Protein AF-A0A2Z4YTZ6-F1 (afdb_monomer_lite)

pLDDT: mean 88.12, std 10.81, range [37.75, 96.81]

Foldseek 3Di:
DQQWDLPAWDDKDKPDWDWDDDPQKIKIKTKMKTKTWGDPPGPDTKIKIWIKIKIWMARNVVLDTPDIDIFGPDMDMPCRVVVVVCGVVVSVVVVVVCSVVSVVVNDD

Radius of gyration: 16.6 Å; chains: 1; bounding box: 52×25×37 Å

InterPro domains:
  IPR060315 Y4fE [PF27501] (5-106)

Organism: Rhizobium leguminosarum (NCBI:txid384)

Sequence (108 aa):
MWRSAIDKLDAVKIENLELSVNGDTAEASARGTLACKTSAEALVEGGFSATAAVRLKVDLATCKMTDTSIEIVKTGGRFGDIVKGLETEISGALRRSLEKNLAKLCEK

Structure (mmCIF, N/CA/C/O backbone):
data_AF-A0A2Z4YTZ6-F1
#
_entry.id   AF-A0A2Z4YTZ6-F1
#
loop_
_atom_site.group_PDB
_atom_site.id
_atom_site.type_symbol
_atom_site.label_atom_id
_atom_site.label_alt_id
_atom_site.label_comp_id
_atom_site.label_asym_id
_atom_site.label_entity_id
_atom_site.label_seq_id
_atom_site.pdbx_PDB_ins_code
_atom_site.Cartn_x
_atom_site.Cartn_y
_atom_site.Cartn_z
_atom_site.occupancy
_atom_site.B_iso_or_equiv
_atom_site.auth_seq_id
_atom_site.auth_comp_id
_atom_site.auth_asym_id
_atom_site.auth_atom_id
_atom_site.pdbx_PDB_model_num
ATOM 1 N N . MET A 1 1 ? 33.306 -0.252 -6.802 1.00 37.75 1 MET A N 1
ATOM 2 C CA . MET A 1 1 ? 32.352 0.811 -6.412 1.00 37.75 1 MET A CA 1
ATOM 3 C C . MET A 1 1 ? 31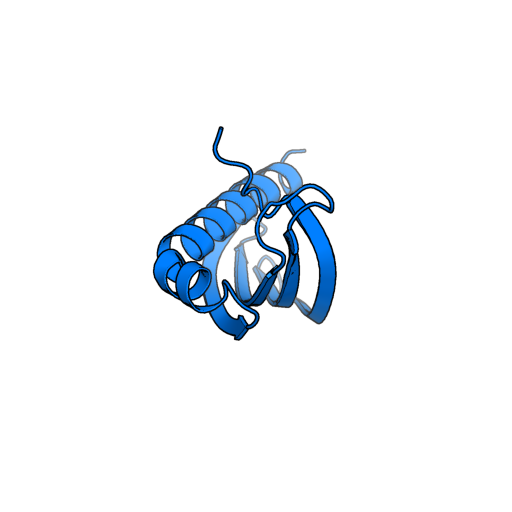.031 0.516 -7.111 1.00 37.75 1 MET A C 1
ATOM 5 O O . MET A 1 1 ? 30.934 0.736 -8.310 1.00 37.75 1 MET A O 1
ATOM 9 N N . TRP A 1 2 ? 30.064 -0.084 -6.415 1.00 39.81 2 TRP A N 1
ATOM 10 C CA . TRP A 1 2 ? 28.782 -0.479 -7.010 1.00 39.81 2 TRP A CA 1
ATOM 11 C C . TRP A 1 2 ? 27.876 0.759 -7.132 1.00 39.81 2 TRP A C 1
ATOM 13 O O . TRP A 1 2 ? 27.360 1.249 -6.134 1.00 39.81 2 TRP A O 1
ATOM 23 N N . ARG A 1 3 ? 27.749 1.318 -8.345 1.00 46.72 3 ARG A N 1
ATOM 24 C CA . ARG A 1 3 ? 26.901 2.485 -8.668 1.00 46.72 3 ARG A CA 1
ATOM 25 C C . ARG A 1 3 ? 25.530 2.032 -9.169 1.00 46.72 3 ARG A C 1
ATOM 27 O O . ARG A 1 3 ? 25.223 2.139 -10.357 1.00 46.72 3 ARG A O 1
ATOM 34 N N . SER A 1 4 ? 24.724 1.472 -8.278 1.00 53.97 4 SER A N 1
ATOM 35 C CA . SER A 1 4 ? 23.357 1.065 -8.606 1.00 53.97 4 SER A CA 1
ATOM 36 C C . SER A 1 4 ? 22.458 1.356 -7.418 1.00 53.97 4 SER A C 1
ATOM 38 O O . SER A 1 4 ? 22.235 0.502 -6.569 1.00 53.97 4 SER A O 1
ATOM 40 N N . ALA A 1 5 ? 21.975 2.591 -7.353 1.00 64.38 5 ALA A N 1
ATOM 41 C CA . ALA A 1 5 ? 20.891 2.963 -6.467 1.00 64.38 5 ALA A CA 1
ATOM 42 C C . ALA A 1 5 ? 19.773 3.490 -7.364 1.00 64.38 5 ALA A C 1
ATOM 44 O O . ALA A 1 5 ? 19.930 4.495 -8.053 1.00 64.38 5 ALA A O 1
ATOM 45 N N . ILE A 1 6 ? 18.674 2.748 -7.442 1.00 67.25 6 ILE A N 1
ATOM 46 C CA . ILE A 1 6 ? 17.419 3.292 -7.951 1.00 67.25 6 ILE A CA 1
ATOM 47 C C . ILE A 1 6 ? 16.981 4.315 -6.901 1.00 67.25 6 ILE A C 1
ATOM 49 O O . ILE A 1 6 ? 16.431 3.935 -5.872 1.00 67.25 6 ILE A O 1
ATOM 53 N N . ASP A 1 7 ? 17.331 5.581 -7.105 1.00 77.75 7 ASP A N 1
ATOM 54 C CA . ASP A 1 7 ? 17.200 6.642 -6.100 1.00 77.75 7 ASP A CA 1
ATOM 55 C C . ASP A 1 7 ? 16.381 7.842 -6.590 1.00 77.75 7 ASP A C 1
ATOM 57 O O . ASP A 1 7 ? 15.988 8.691 -5.789 1.00 77.75 7 ASP A O 1
ATOM 61 N N . LYS A 1 8 ? 16.067 7.905 -7.889 1.00 85.88 8 LYS A N 1
ATOM 62 C CA . LYS A 1 8 ? 15.246 8.967 -8.460 1.00 85.88 8 LYS A CA 1
ATOM 63 C C . LYS A 1 8 ? 13.801 8.516 -8.532 1.00 85.88 8 LYS A C 1
ATOM 65 O O . LYS A 1 8 ? 13.452 7.607 -9.285 1.00 85.88 8 LYS A O 1
ATOM 70 N N . LEU A 1 9 ? 12.948 9.208 -7.788 1.00 88.25 9 LEU A N 1
ATOM 71 C CA . LEU A 1 9 ? 11.511 9.139 -7.998 1.00 88.25 9 LEU A CA 1
ATOM 72 C C . LEU A 1 9 ? 11.194 9.656 -9.406 1.00 88.25 9 LEU A C 1
ATOM 74 O O . LEU A 1 9 ? 11.602 10.759 -9.768 1.00 88.25 9 LEU A O 1
ATOM 78 N N . ASP A 1 10 ? 10.492 8.852 -10.197 1.00 91.19 10 ASP A N 1
ATOM 79 C CA . ASP A 1 10 ? 10.047 9.244 -11.533 1.00 91.19 10 ASP A CA 1
ATOM 80 C C . ASP A 1 10 ? 8.599 9.729 -11.492 1.00 91.19 10 ASP A C 1
ATOM 82 O O . ASP A 1 10 ? 8.299 10.845 -11.912 1.00 91.19 10 ASP A O 1
ATOM 86 N N . ALA A 1 11 ? 7.708 8.922 -10.911 1.00 91.75 11 ALA A N 1
ATOM 87 C CA . ALA A 1 11 ? 6.306 9.281 -10.761 1.00 91.75 11 ALA A CA 1
ATOM 88 C C . ALA A 1 11 ? 5.653 8.589 -9.560 1.00 91.75 11 ALA A C 1
ATOM 90 O O . ALA A 1 11 ? 5.955 7.442 -9.231 1.00 91.75 11 ALA A O 1
ATOM 91 N N . VAL A 1 12 ? 4.679 9.277 -8.964 1.00 93.12 12 VAL A N 1
ATOM 92 C CA . VAL A 1 12 ? 3.664 8.682 -8.090 1.00 93.12 12 VAL A CA 1
ATOM 93 C C . VAL A 1 12 ? 2.313 8.963 -8.720 1.00 93.12 12 VAL A C 1
ATOM 95 O O . VAL A 1 12 ? 2.002 10.110 -9.039 1.00 93.12 12 VAL A O 1
ATOM 98 N N . LYS A 1 13 ? 1.503 7.925 -8.897 1.00 95.44 13 LYS A N 1
ATOM 99 C CA . LYS A 1 13 ? 0.140 8.050 -9.406 1.00 95.44 13 LYS A CA 1
ATOM 100 C C . LYS A 1 13 ? -0.816 7.351 -8.461 1.00 95.44 13 LYS A C 1
ATOM 102 O O . LYS A 1 13 ? -0.624 6.179 -8.169 1.00 95.44 13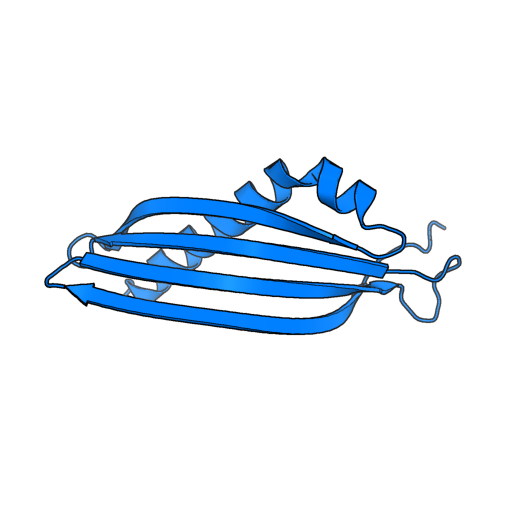 LYS A O 1
ATOM 107 N N . ILE A 1 14 ? -1.865 8.041 -8.038 1.00 94.62 14 ILE A N 1
ATOM 108 C CA . ILE A 1 14 ? -3.002 7.423 -7.355 1.00 94.62 14 ILE A CA 1
ATOM 109 C C . ILE A 1 14 ? -4.102 7.275 -8.401 1.00 94.62 14 ILE A C 1
ATOM 111 O O . ILE A 1 14 ? -4.491 8.250 -9.039 1.00 94.62 14 ILE A O 1
ATOM 115 N N . GLU A 1 15 ? -4.523 6.041 -8.653 1.00 94.81 15 GLU A N 1
ATOM 116 C CA . GLU A 1 15 ? -5.550 5.717 -9.646 1.00 94.81 15 GLU A CA 1
ATOM 117 C C . GLU A 1 15 ? -6.942 5.841 -9.039 1.00 94.81 15 GLU A C 1
ATOM 119 O O . GLU A 1 15 ? -7.840 6.399 -9.663 1.00 94.81 15 GLU A O 1
ATOM 124 N N . ASN A 1 16 ? -7.104 5.357 -7.811 1.00 93.81 16 ASN A N 1
ATOM 125 C CA . ASN A 1 16 ? -8.296 5.579 -7.017 1.00 93.81 16 ASN A CA 1
ATOM 126 C C . ASN A 1 16 ? -7.940 5.682 -5.533 1.00 93.81 16 ASN A C 1
ATOM 128 O O . ASN A 1 16 ? -6.934 5.143 -5.061 1.00 93.81 16 ASN A O 1
ATOM 132 N N . LEU A 1 17 ? -8.786 6.417 -4.826 1.00 94.69 17 LEU A N 1
ATOM 133 C CA . LEU A 1 17 ? -8.815 6.502 -3.380 1.00 94.69 17 LEU A CA 1
ATOM 134 C C . LEU A 1 17 ? -10.281 6.627 -2.988 1.00 94.69 17 LEU A C 1
ATOM 136 O O . LEU A 1 17 ? -10.970 7.538 -3.444 1.00 94.69 17 LEU A O 1
ATOM 140 N N . GLU A 1 18 ? -10.738 5.718 -2.149 1.00 96.62 18 GLU A N 1
ATOM 141 C CA . GLU A 1 18 ? -12.073 5.732 -1.581 1.00 96.62 18 GLU A CA 1
ATOM 142 C C . GLU A 1 18 ? -11.934 5.657 -0.068 1.00 96.62 18 GLU A C 1
ATOM 144 O O . GLU A 1 18 ? -11.101 4.924 0.468 1.00 96.62 18 GLU A O 1
ATOM 149 N N . LEU A 1 19 ? -12.749 6.449 0.614 1.00 94.44 19 LEU A N 1
ATOM 150 C CA . LEU A 1 19 ? -12.838 6.477 2.060 1.00 94.44 19 LEU A CA 1
ATOM 151 C C . LEU A 1 19 ? -14.315 6.499 2.421 1.00 94.44 19 LEU A C 1
ATOM 153 O O . LEU A 1 19 ? -15.077 7.313 1.899 1.00 94.44 19 LEU A O 1
ATOM 157 N N . SER A 1 20 ? -14.706 5.624 3.332 1.00 96.06 20 SER A N 1
ATOM 158 C CA . SER A 1 20 ? -16.041 5.607 3.908 1.00 96.06 20 SER A CA 1
ATOM 159 C C . SER A 1 20 ? -15.945 5.518 5.422 1.00 96.06 20 SER A C 1
ATOM 161 O O . SER A 1 20 ? -15.034 4.894 5.967 1.00 96.06 20 SER A O 1
ATOM 163 N N . VAL A 1 21 ? -16.872 6.184 6.104 1.00 95.31 21 VAL A N 1
ATOM 164 C CA . VAL A 1 21 ? -16.966 6.182 7.563 1.00 95.31 21 VAL A CA 1
ATOM 165 C C . VAL A 1 21 ? -18.396 5.834 7.936 1.00 95.31 21 VAL A C 1
ATOM 167 O O . VAL A 1 21 ? -19.337 6.450 7.435 1.00 95.31 21 VAL A O 1
ATOM 170 N N . ASN A 1 22 ? -18.555 4.840 8.801 1.00 94.88 22 ASN A N 1
ATOM 171 C CA . ASN A 1 22 ? -19.841 4.381 9.296 1.00 94.88 22 ASN A CA 1
ATOM 172 C C . ASN A 1 22 ? -19.741 4.082 10.796 1.00 94.88 22 ASN A C 1
ATOM 174 O O . ASN A 1 22 ? -19.149 3.080 11.202 1.00 94.88 22 ASN A O 1
ATOM 178 N N . GLY A 1 23 ? -20.303 4.973 11.616 1.00 94.38 23 GLY A N 1
ATOM 179 C CA . GLY A 1 23 ? -20.116 4.944 13.067 1.00 94.38 23 GLY A CA 1
ATOM 180 C C . GLY A 1 23 ? -18.630 5.004 13.427 1.00 94.38 23 GLY A C 1
ATOM 181 O O . GLY A 1 23 ? -17.896 5.838 12.900 1.00 94.38 23 GLY A O 1
ATOM 182 N N . ASP A 1 24 ? -18.188 4.066 14.262 1.00 94.12 24 ASP A N 1
ATOM 183 C CA . ASP A 1 24 ? -16.790 3.948 14.690 1.00 94.12 24 ASP A CA 1
ATOM 184 C C . ASP A 1 24 ? -15.932 3.119 13.724 1.00 94.12 24 ASP A C 1
ATOM 186 O O . ASP A 1 24 ? -14.854 2.663 14.083 1.00 94.12 24 ASP A O 1
ATOM 190 N N . THR A 1 25 ? -16.389 2.871 12.497 1.00 94.19 25 THR A N 1
ATOM 191 C CA . THR A 1 25 ? -15.619 2.141 11.484 1.00 94.19 25 THR A CA 1
ATOM 192 C C . THR A 1 25 ? -15.270 3.054 10.319 1.00 94.19 25 THR A C 1
ATOM 194 O O . THR A 1 25 ? -16.156 3.645 9.705 1.00 94.19 25 THR A O 1
ATOM 197 N N . ALA A 1 26 ? -13.987 3.114 9.965 1.00 94.56 26 ALA A N 1
ATOM 198 C CA . ALA A 1 26 ? -13.515 3.694 8.715 1.00 94.56 26 ALA A CA 1
ATOM 199 C C . ALA A 1 26 ? -12.974 2.600 7.793 1.00 94.56 26 ALA A C 1
ATOM 201 O O . ALA A 1 26 ? -12.170 1.766 8.207 1.00 94.56 26 ALA A O 1
ATOM 202 N N . GLU A 1 27 ? -13.385 2.624 6.531 1.00 95.88 27 GLU A N 1
ATOM 203 C CA . GLU A 1 27 ? -12.861 1.757 5.479 1.00 95.88 27 GLU A CA 1
ATOM 204 C C . GLU A 1 27 ? -12.222 2.616 4.393 1.00 95.88 27 GLU A C 1
ATOM 206 O O . GLU A 1 27 ? -12.817 3.592 3.934 1.00 95.88 27 GLU A O 1
ATOM 211 N N . ALA A 1 28 ? -11.010 2.250 3.982 1.00 94.31 28 ALA A N 1
ATOM 212 C CA . ALA A 1 28 ? -10.279 2.932 2.927 1.00 94.31 28 ALA A CA 1
ATOM 213 C C . ALA A 1 28 ? -9.757 1.931 1.897 1.00 94.31 28 ALA A C 1
ATOM 215 O O . ALA A 1 28 ? -9.157 0.915 2.252 1.00 94.31 28 ALA A O 1
ATOM 216 N N . SER A 1 29 ? -9.930 2.242 0.619 1.00 95.44 29 SER A N 1
ATOM 217 C CA . SER A 1 29 ? -9.311 1.527 -0.497 1.00 95.44 29 SER A CA 1
ATOM 218 C C . SER A 1 29 ? -8.508 2.497 -1.345 1.00 95.44 29 SER A C 1
ATOM 220 O O . SER A 1 29 ? -8.933 3.615 -1.618 1.00 95.44 29 SER A O 1
ATOM 222 N N . ALA A 1 30 ? -7.328 2.074 -1.776 1.00 95.56 30 ALA A N 1
ATOM 223 C CA . ALA A 1 30 ? -6.492 2.863 -2.663 1.00 95.56 30 ALA A CA 1
ATOM 224 C C . ALA A 1 30 ? -5.768 1.967 -3.656 1.00 95.56 30 ALA A C 1
ATOM 226 O O . ALA A 1 30 ? -5.336 0.862 -3.324 1.00 95.56 30 ALA A O 1
ATOM 227 N N . ARG A 1 31 ? -5.567 2.473 -4.867 1.00 96.81 31 ARG A N 1
ATOM 228 C CA . ARG A 1 31 ? -4.674 1.875 -5.853 1.00 96.81 31 ARG A CA 1
ATOM 229 C C . ARG A 1 31 ? -3.683 2.927 -6.299 1.00 96.81 31 ARG A C 1
ATOM 231 O O . ARG A 1 31 ? -4.063 3.979 -6.812 1.00 96.81 31 ARG A O 1
ATOM 238 N N . GLY A 1 32 ? -2.406 2.648 -6.082 1.00 95.38 32 GLY A N 1
ATOM 239 C CA . GLY A 1 32 ? -1.327 3.585 -6.353 1.00 95.38 32 GLY A CA 1
ATOM 240 C C . GLY A 1 32 ? -0.196 2.921 -7.112 1.00 95.38 32 GLY A C 1
ATOM 241 O O . GLY A 1 32 ? 0.116 1.762 -6.874 1.00 95.38 32 GLY A O 1
ATOM 242 N N . THR A 1 33 ? 0.433 3.660 -8.016 1.00 94.94 33 THR A N 1
ATOM 243 C CA . THR A 1 33 ? 1.643 3.255 -8.724 1.00 94.94 33 THR A CA 1
ATOM 244 C C . THR A 1 33 ? 2.798 4.158 -8.329 1.00 94.94 33 THR A C 1
ATOM 246 O O . THR A 1 33 ? 2.703 5.380 -8.436 1.00 94.94 33 THR A O 1
ATOM 249 N N . LEU A 1 34 ? 3.898 3.539 -7.918 1.00 93.00 34 LEU A N 1
ATOM 250 C CA . LEU A 1 34 ? 5.190 4.177 -7.719 1.00 93.00 34 LEU A CA 1
ATOM 251 C C . LEU A 1 34 ? 6.109 3.782 -8.874 1.00 93.00 34 LEU A C 1
ATOM 253 O O . LEU A 1 34 ? 6.224 2.599 -9.185 1.00 93.00 34 LEU A O 1
ATOM 257 N N . ALA A 1 35 ? 6.770 4.754 -9.492 1.00 93.31 35 ALA A N 1
ATOM 258 C CA . ALA A 1 35 ? 7.816 4.529 -10.476 1.00 93.31 35 ALA A CA 1
ATOM 259 C C . ALA A 1 35 ? 9.110 5.205 -10.024 1.00 93.31 35 ALA A C 1
ATOM 261 O O . ALA A 1 35 ? 9.117 6.392 -9.689 1.00 93.31 35 ALA A O 1
ATOM 262 N N . CYS A 1 36 ? 10.203 4.451 -10.049 1.00 90.81 36 CYS A N 1
ATOM 263 C CA . CYS A 1 36 ? 11.534 4.933 -9.710 1.00 90.81 36 CYS A CA 1
ATOM 264 C C . CYS A 1 36 ? 12.519 4.569 -10.821 1.00 90.81 36 CYS A C 1
ATOM 266 O O . CYS A 1 36 ? 12.411 3.516 -11.452 1.00 90.81 36 CYS A O 1
ATOM 268 N N . LYS A 1 37 ? 13.516 5.422 -11.024 1.00 90.75 37 LYS A N 1
ATOM 269 C CA . LYS A 1 37 ? 14.591 5.244 -11.997 1.00 90.75 37 LYS A CA 1
ATOM 270 C C . LYS A 1 37 ? 15.956 5.383 -11.339 1.00 90.75 37 LYS A C 1
ATOM 272 O O . LYS A 1 37 ? 16.094 5.899 -10.231 1.00 90.75 37 LYS A O 1
ATOM 277 N N . THR A 1 38 ? 16.967 4.867 -12.016 1.00 85.94 38 THR A N 1
ATOM 278 C CA . THR A 1 38 ? 18.362 5.024 -11.610 1.00 85.94 38 THR A CA 1
ATOM 279 C C . THR A 1 38 ? 18.788 6.490 -11.662 1.00 85.94 38 THR A C 1
ATOM 281 O O . THR A 1 38 ? 18.235 7.286 -12.429 1.00 85.94 38 THR A O 1
ATOM 284 N N . SER A 1 39 ? 19.798 6.846 -10.867 1.00 82.06 39 SER A N 1
ATOM 285 C CA . SER A 1 39 ? 20.473 8.140 -10.975 1.00 82.06 39 SER A CA 1
ATOM 286 C C . SER A 1 39 ? 21.063 8.364 -12.374 1.00 82.06 39 SER A C 1
ATOM 288 O O . SER A 1 39 ? 21.216 7.426 -13.159 1.00 82.06 39 SER A O 1
ATOM 290 N N . ALA A 1 40 ? 21.393 9.622 -12.699 1.00 76.19 40 ALA A N 1
ATOM 291 C CA . ALA A 1 40 ? 21.964 9.947 -14.015 1.00 76.19 40 ALA A CA 1
ATOM 292 C C . ALA A 1 40 ? 23.414 9.442 -14.144 1.00 76.19 40 ALA A C 1
ATOM 294 O O . ALA A 1 40 ? 23.945 9.295 -15.236 1.00 76.19 40 ALA A O 1
ATOM 295 N N . GLU A 1 41 ? 24.050 9.163 -13.009 1.00 76.56 41 GLU A N 1
ATOM 296 C CA . GLU A 1 41 ? 25.431 8.726 -12.867 1.00 76.56 41 GLU A CA 1
ATOM 297 C C . GLU A 1 41 ? 25.548 7.199 -12.695 1.00 76.56 41 GLU A C 1
ATOM 299 O O . GLU A 1 41 ? 26.631 6.686 -12.374 1.00 76.56 41 GLU A O 1
ATOM 304 N N . ALA A 1 42 ? 24.432 6.475 -12.845 1.00 78.19 42 ALA A N 1
ATOM 305 C CA . ALA A 1 42 ? 24.383 5.024 -12.759 1.00 78.19 42 ALA A CA 1
ATOM 306 C C . ALA A 1 42 ? 25.075 4.382 -13.968 1.00 78.19 42 ALA A C 1
ATOM 308 O O . ALA A 1 42 ? 24.917 4.814 -15.104 1.00 78.19 42 ALA A O 1
ATOM 309 N N . LEU A 1 43 ? 25.821 3.300 -13.726 1.00 76.50 43 LEU A N 1
ATOM 310 C CA . LEU A 1 43 ? 26.516 2.563 -14.795 1.00 76.50 43 LEU A CA 1
ATOM 311 C C . LEU A 1 43 ? 25.550 1.847 -15.750 1.00 76.50 43 LEU A C 1
ATOM 313 O O . LEU A 1 43 ? 25.920 1.501 -16.867 1.00 76.50 43 LEU A O 1
ATOM 317 N N . VAL A 1 44 ? 24.329 1.585 -15.287 1.00 79.25 44 VAL A N 1
ATOM 318 C CA . VAL A 1 44 ? 23.273 0.927 -16.048 1.00 79.25 44 VAL A CA 1
ATOM 319 C C . VAL A 1 44 ? 21.989 1.706 -15.825 1.00 79.25 44 VAL A C 1
ATOM 321 O O . VAL A 1 44 ? 21.461 1.713 -14.714 1.00 79.25 44 VAL A O 1
ATOM 324 N N . GLU A 1 45 ? 21.480 2.331 -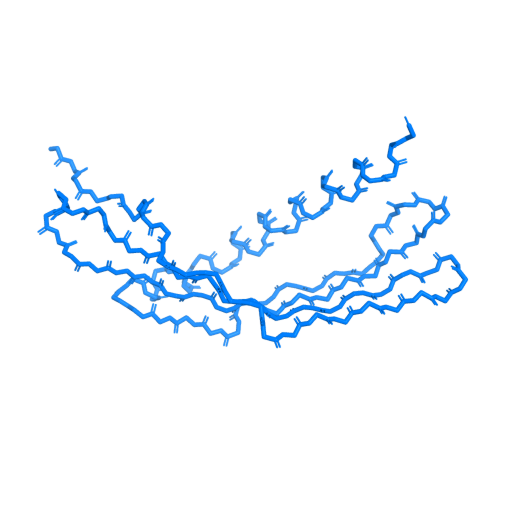16.884 1.00 83.38 45 GLU A N 1
ATOM 325 C CA . GLU A 1 45 ? 20.192 3.015 -16.837 1.00 83.38 45 GLU A CA 1
ATOM 326 C C . GLU A 1 45 ? 19.031 2.014 -16.770 1.00 83.38 45 GLU A C 1
ATOM 328 O O . GLU A 1 45 ? 19.023 0.950 -17.413 1.00 83.38 45 GLU A O 1
ATOM 333 N N . GLY A 1 46 ? 18.028 2.366 -15.971 1.00 86.25 46 GLY A N 1
ATOM 334 C CA . GLY A 1 46 ? 16.799 1.604 -15.849 1.00 86.25 46 GLY A CA 1
ATOM 335 C C . GLY A 1 46 ? 15.887 2.138 -14.755 1.00 86.25 46 GLY A C 1
ATOM 336 O O . GLY A 1 46 ? 16.084 3.218 -14.205 1.00 86.25 46 GLY A O 1
ATOM 337 N N . GLY A 1 47 ? 14.875 1.350 -14.422 1.00 90.62 47 GLY A N 1
ATOM 338 C CA . GLY A 1 47 ? 13.911 1.691 -13.389 1.00 90.62 47 GLY A CA 1
ATOM 339 C C . GLY A 1 47 ? 12.916 0.568 -13.166 1.00 90.62 47 GLY A C 1
ATOM 340 O O . GLY A 1 47 ? 12.972 -0.473 -13.832 1.00 90.62 47 GLY A O 1
ATOM 341 N N . PHE A 1 48 ? 12.006 0.797 -12.233 1.00 92.00 48 PHE A N 1
ATOM 342 C CA . PHE A 1 48 ? 10.845 -0.048 -12.029 1.00 92.00 48 PHE A CA 1
ATOM 343 C C . PHE A 1 48 ? 9.592 0.797 -11.850 1.00 92.00 48 PHE A C 1
ATOM 345 O O . PHE A 1 48 ? 9.651 1.959 -11.447 1.00 92.00 48 PHE A O 1
ATOM 352 N N . SER A 1 49 ? 8.452 0.171 -12.095 1.00 93.44 49 SER A N 1
ATOM 353 C CA . SER A 1 49 ? 7.167 0.621 -11.585 1.00 93.44 49 SER A CA 1
ATOM 354 C C . SER A 1 49 ? 6.506 -0.501 -10.797 1.00 93.44 49 SER A C 1
ATOM 356 O O . SER A 1 49 ? 6.686 -1.677 -11.113 1.00 93.44 49 SER A O 1
ATOM 358 N N . ALA A 1 50 ? 5.772 -0.139 -9.751 1.00 94.31 50 ALA A N 1
ATOM 359 C CA . ALA A 1 50 ? 5.004 -1.057 -8.926 1.00 94.31 50 ALA A CA 1
ATOM 360 C C . ALA A 1 50 ? 3.653 -0.430 -8.593 1.00 94.31 50 ALA A C 1
ATOM 362 O O . ALA A 1 50 ? 3.595 0.677 -8.056 1.00 94.31 50 ALA A O 1
ATOM 363 N N . THR A 1 51 ? 2.577 -1.136 -8.919 1.00 95.31 51 THR A N 1
ATOM 364 C CA . THR A 1 51 ? 1.212 -0.776 -8.550 1.00 95.31 51 THR A CA 1
ATOM 365 C C . THR A 1 51 ? 0.787 -1.619 -7.362 1.00 95.31 51 THR A C 1
ATOM 367 O O . THR A 1 51 ? 0.773 -2.844 -7.456 1.00 95.31 51 THR A O 1
ATOM 370 N N . ALA A 1 52 ? 0.408 -0.957 -6.276 1.00 94.69 52 ALA A N 1
ATOM 371 C CA . ALA A 1 52 ? -0.158 -1.578 -5.094 1.00 94.69 52 ALA A CA 1
ATOM 372 C C . ALA A 1 52 ? -1.664 -1.306 -5.026 1.00 94.69 52 ALA A C 1
ATOM 374 O O . ALA A 1 52 ? -2.107 -0.180 -5.272 1.00 94.69 52 ALA A O 1
ATOM 375 N N . ALA A 1 53 ? -2.436 -2.328 -4.673 1.00 96.06 53 ALA A N 1
ATOM 376 C CA . ALA A 1 53 ? -3.807 -2.189 -4.208 1.00 96.06 53 ALA A CA 1
ATOM 377 C C . ALA A 1 53 ? -3.815 -2.354 -2.686 1.00 96.06 53 ALA A C 1
ATOM 379 O O . ALA A 1 53 ? -3.239 -3.299 -2.154 1.00 96.06 53 ALA A O 1
ATOM 380 N N . VAL A 1 54 ? -4.441 -1.412 -1.993 1.00 95.00 54 VAL A N 1
ATOM 381 C CA . VAL A 1 54 ? -4.502 -1.349 -0.536 1.00 95.00 54 VAL A CA 1
ATOM 382 C C . VAL A 1 54 ? -5.962 -1.284 -0.118 1.00 95.00 54 VAL A C 1
ATOM 384 O O . VAL A 1 54 ? -6.739 -0.515 -0.684 1.00 95.00 54 VAL A O 1
ATOM 387 N N . ARG A 1 55 ? -6.332 -2.080 0.881 1.00 95.88 55 ARG A N 1
ATOM 388 C CA . ARG A 1 55 ? -7.615 -2.011 1.582 1.00 95.88 55 ARG A CA 1
ATOM 389 C C . ARG A 1 55 ? -7.356 -2.013 3.074 1.00 95.88 55 ARG A C 1
ATOM 391 O O . ARG A 1 55 ? -6.549 -2.805 3.552 1.00 95.88 55 ARG A O 1
ATOM 398 N N . LEU A 1 56 ? -8.027 -1.126 3.789 1.00 94.44 56 LEU A N 1
ATOM 399 C CA . LEU A 1 56 ? -7.855 -0.905 5.216 1.00 94.44 56 LEU A CA 1
ATOM 400 C C . LEU A 1 56 ? -9.221 -0.787 5.869 1.00 94.44 56 LEU A C 1
ATOM 402 O O . LEU A 1 56 ? -10.100 -0.102 5.350 1.00 94.44 56 LEU A O 1
ATOM 406 N N . LYS A 1 57 ? -9.357 -1.401 7.038 1.00 95.38 57 LYS A N 1
ATOM 407 C CA . LYS A 1 57 ? -10.470 -1.189 7.952 1.00 95.38 57 LYS A CA 1
ATOM 408 C C . LYS A 1 57 ? -9.923 -0.795 9.310 1.00 95.38 57 LYS A C 1
ATOM 410 O O . LYS A 1 57 ? -9.024 -1.450 9.839 1.00 95.38 57 LYS A O 1
ATOM 415 N N . VAL A 1 58 ? -10.456 0.285 9.854 1.00 93.69 58 VAL A N 1
ATOM 416 C CA . VAL A 1 58 ? -10.027 0.883 11.113 1.00 93.69 58 VAL A CA 1
ATOM 417 C C . VAL A 1 58 ? -11.230 1.021 12.027 1.00 93.69 58 VAL A C 1
ATOM 419 O O . VAL A 1 58 ? -12.264 1.546 11.625 1.00 93.69 58 VAL A O 1
ATOM 422 N N . ASP A 1 59 ? -11.075 0.571 13.264 1.00 93.06 59 ASP A N 1
ATOM 423 C CA . ASP A 1 59 ? -11.954 0.930 14.370 1.00 93.06 59 ASP A CA 1
ATOM 424 C C . ASP A 1 59 ? -11.481 2.281 14.927 1.00 93.06 59 ASP A C 1
ATOM 426 O O . ASP A 1 59 ? -10.362 2.388 15.420 1.00 93.06 59 ASP A O 1
ATOM 430 N N . LEU A 1 60 ? -12.299 3.322 14.795 1.00 89.69 60 LEU A N 1
ATOM 431 C CA . LEU A 1 60 ? -12.003 4.699 15.190 1.00 89.69 60 LEU A CA 1
ATOM 432 C C . LEU A 1 60 ? -12.100 4.922 16.705 1.00 89.69 60 LEU A C 1
ATOM 434 O O . LEU A 1 60 ? -11.469 5.843 17.217 1.00 89.69 60 LEU A O 1
ATOM 438 N N . ALA A 1 61 ? -12.850 4.088 17.431 1.00 90.81 61 ALA A N 1
ATOM 439 C CA . ALA A 1 61 ? -12.965 4.186 18.886 1.00 90.81 61 ALA A CA 1
ATOM 440 C C . ALA A 1 61 ? -11.689 3.693 19.584 1.00 90.81 61 ALA A C 1
ATOM 442 O O . ALA A 1 61 ? -11.261 4.242 20.599 1.00 90.81 61 ALA A O 1
ATOM 443 N N . THR A 1 62 ? -11.065 2.656 19.025 1.00 90.94 62 THR A N 1
ATOM 444 C CA . THR A 1 62 ? -9.823 2.055 19.531 1.00 90.94 62 THR A CA 1
ATOM 445 C C . THR A 1 62 ? -8.589 2.439 18.720 1.00 90.94 62 THR A C 1
ATOM 447 O O . THR A 1 62 ? -7.468 2.152 19.144 1.00 90.94 62 THR A O 1
ATOM 450 N N . CYS A 1 63 ? -8.786 3.061 17.558 1.00 88.56 63 CYS A N 1
ATOM 451 C CA . CYS A 1 63 ? -7.758 3.382 16.573 1.00 88.56 63 CYS A CA 1
ATOM 452 C C . CYS A 1 63 ? -6.928 2.181 16.105 1.00 88.56 63 CYS A C 1
ATOM 454 O O . CYS A 1 63 ? -5.748 2.302 15.768 1.00 88.56 63 CYS A O 1
ATOM 456 N N . LYS A 1 64 ? -7.542 0.996 16.075 1.00 89.56 64 LYS A N 1
ATOM 457 C CA . LYS A 1 64 ? -6.889 -0.231 15.620 1.00 89.56 64 LYS A CA 1
ATOM 458 C C . LYS A 1 64 ? -7.286 -0.552 14.191 1.00 89.56 64 LYS A C 1
ATOM 460 O O . LYS A 1 64 ? -8.459 -0.534 13.831 1.00 89.56 64 LYS A O 1
ATOM 465 N N . MET A 1 65 ? -6.292 -0.919 13.393 1.00 90.19 65 MET A N 1
ATOM 466 C CA . MET A 1 65 ? -6.509 -1.555 12.099 1.00 90.19 65 MET A CA 1
ATOM 467 C C . MET A 1 65 ? -7.071 -2.962 12.345 1.00 90.19 65 MET A C 1
ATOM 469 O O . MET A 1 65 ? -6.395 -3.803 12.940 1.00 90.19 65 MET A O 1
ATOM 473 N N . THR A 1 66 ? -8.315 -3.201 11.943 1.00 90.88 66 THR A N 1
ATOM 474 C CA . THR A 1 66 ? -9.019 -4.476 12.151 1.00 90.88 66 THR A CA 1
ATOM 475 C C . THR A 1 66 ? -8.918 -5.393 10.939 1.00 90.88 66 THR A C 1
ATOM 477 O O . THR A 1 66 ? -8.911 -6.609 11.105 1.00 90.88 66 THR A O 1
ATOM 480 N N . ASP A 1 67 ? -8.761 -4.825 9.741 1.00 90.88 67 ASP A N 1
ATOM 481 C CA . ASP A 1 67 ? -8.503 -5.563 8.505 1.00 90.88 67 ASP A CA 1
ATOM 482 C C . ASP A 1 67 ? -7.536 -4.780 7.609 1.00 90.88 67 ASP A C 1
ATOM 484 O O . ASP A 1 67 ? -7.539 -3.544 7.591 1.00 90.88 67 ASP A O 1
ATOM 488 N N . THR A 1 68 ? -6.651 -5.483 6.902 1.00 91.81 68 THR A N 1
ATOM 489 C CA . THR A 1 68 ? -5.706 -4.872 5.962 1.00 91.81 68 THR A CA 1
ATOM 490 C C . THR A 1 68 ? -5.262 -5.864 4.905 1.00 91.81 68 THR A C 1
ATOM 492 O O . THR A 1 68 ? -4.648 -6.882 5.232 1.00 91.81 68 THR A O 1
ATOM 495 N N . SER A 1 69 ? -5.469 -5.491 3.644 1.00 94.12 69 SER A N 1
ATOM 496 C CA . SER A 1 69 ? -4.884 -6.144 2.474 1.00 94.12 69 SER A CA 1
ATOM 497 C C . SER A 1 69 ? -3.989 -5.156 1.726 1.00 94.12 69 SER A C 1
ATOM 499 O O . SER A 1 69 ? -4.348 -3.993 1.533 1.00 94.12 69 SER A O 1
ATOM 501 N N . ILE A 1 70 ? -2.801 -5.618 1.342 1.00 93.88 70 ILE A N 1
ATOM 502 C CA . ILE A 1 70 ? -1.835 -4.890 0.517 1.00 93.88 70 ILE A CA 1
ATOM 503 C C . ILE A 1 70 ? -1.290 -5.892 -0.490 1.00 93.88 70 ILE A C 1
ATOM 505 O O . ILE A 1 70 ? -0.693 -6.890 -0.093 1.00 93.88 70 ILE A O 1
ATOM 509 N N . GLU A 1 71 ? -1.498 -5.618 -1.771 1.00 93.56 71 GLU A N 1
ATOM 510 C CA . GLU A 1 71 ? -1.138 -6.518 -2.867 1.00 93.56 71 GLU A CA 1
ATOM 511 C C . GLU A 1 71 ? -0.399 -5.744 -3.956 1.00 93.56 71 GLU A C 1
ATOM 513 O O . GLU A 1 71 ? -0.843 -4.664 -4.362 1.00 93.56 71 GLU A O 1
ATOM 518 N N . ILE A 1 72 ? 0.70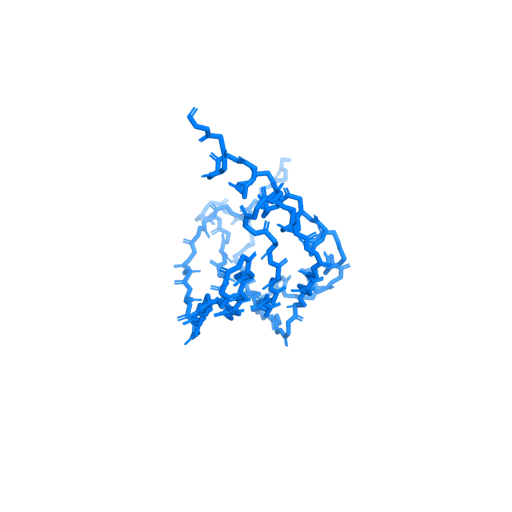4 -6.292 -4.472 1.00 92.38 72 ILE A N 1
ATOM 519 C CA . ILE A 1 72 ? 1.412 -5.701 -5.611 1.00 92.38 72 ILE A CA 1
ATOM 520 C C . ILE A 1 72 ? 0.811 -6.273 -6.896 1.00 92.38 72 ILE A C 1
ATOM 522 O O . ILE A 1 72 ? 1.236 -7.282 -7.445 1.00 92.38 72 ILE A O 1
ATOM 526 N N . VAL A 1 73 ? -0.206 -5.590 -7.415 1.00 94.06 73 VAL A N 1
ATOM 527 C CA . VAL A 1 73 ? -1.017 -6.075 -8.543 1.00 94.06 73 VAL A CA 1
ATOM 528 C C . VAL A 1 73 ? -0.339 -5.934 -9.909 1.00 94.06 73 VAL A C 1
ATOM 530 O O . VAL A 1 73 ? -0.803 -6.506 -10.896 1.00 94.06 73 VAL A O 1
ATOM 533 N N . LYS A 1 74 ? 0.727 -5.131 -10.011 1.00 93.75 74 LYS A N 1
ATOM 534 C CA . LYS A 1 74 ? 1.478 -4.942 -11.259 1.00 93.75 74 LYS A CA 1
ATOM 535 C C . LYS A 1 74 ? 2.896 -4.471 -10.977 1.00 93.75 74 LYS A C 1
ATOM 537 O O . LYS A 1 74 ? 3.091 -3.564 -10.176 1.00 93.75 74 LYS A O 1
ATOM 542 N N . THR A 1 75 ? 3.865 -4.999 -11.716 1.00 94.44 75 THR A N 1
ATOM 543 C CA . THR A 1 75 ? 5.217 -4.438 -11.792 1.00 94.44 75 THR A CA 1
ATOM 544 C C . THR A 1 75 ? 5.620 -4.190 -13.244 1.00 94.44 75 THR A C 1
ATOM 546 O O . THR A 1 75 ? 4.998 -4.704 -14.178 1.00 94.44 75 THR A O 1
ATOM 549 N N . GLY A 1 76 ? 6.628 -3.350 -13.455 1.00 91.69 76 GLY A N 1
ATOM 550 C CA . GLY A 1 76 ? 7.158 -3.043 -14.778 1.00 91.69 76 GLY A CA 1
ATOM 551 C C . GLY A 1 76 ? 8.550 -2.426 -14.721 1.00 91.69 76 GLY A C 1
ATOM 552 O O . GLY A 1 76 ? 9.096 -2.187 -13.645 1.00 91.69 76 GLY A O 1
ATOM 553 N N . GLY A 1 77 ? 9.118 -2.153 -15.894 1.00 90.88 77 GLY A N 1
ATOM 554 C CA . GLY A 1 77 ? 10.477 -1.629 -16.035 1.00 90.88 77 GLY A CA 1
ATOM 555 C C . GLY A 1 77 ? 11.559 -2.705 -15.915 1.00 90.88 77 GLY A C 1
ATOM 556 O O . GLY A 1 77 ? 11.289 -3.863 -15.605 1.00 90.88 77 GLY A O 1
ATOM 557 N N . ARG A 1 78 ? 12.808 -2.305 -16.169 1.00 89.81 78 ARG A N 1
ATOM 558 C CA . ARG A 1 78 ? 13.982 -3.194 -16.201 1.00 89.81 78 ARG A CA 1
ATOM 559 C C . ARG A 1 78 ? 14.186 -3.982 -14.905 1.00 89.81 78 ARG A C 1
ATOM 561 O O . ARG A 1 78 ? 14.689 -5.098 -14.949 1.00 89.81 78 ARG A O 1
ATOM 568 N N . PHE A 1 79 ? 13.820 -3.398 -13.767 1.00 88.06 79 PHE A N 1
ATOM 569 C CA . PHE A 1 79 ? 13.971 -4.022 -12.451 1.00 88.06 79 PHE A CA 1
ATOM 570 C C . PHE A 1 79 ? 12.637 -4.530 -11.874 1.00 88.06 79 PHE A C 1
ATOM 572 O O . PHE A 1 79 ? 12.571 -4.870 -10.696 1.00 88.06 79 PHE A O 1
ATOM 579 N N . GLY A 1 80 ? 11.575 -4.598 -12.687 1.00 86.81 80 GLY A N 1
ATOM 580 C CA . GLY A 1 80 ? 10.233 -4.987 -12.242 1.00 86.81 80 GLY A CA 1
ATOM 581 C C . GLY A 1 80 ? 1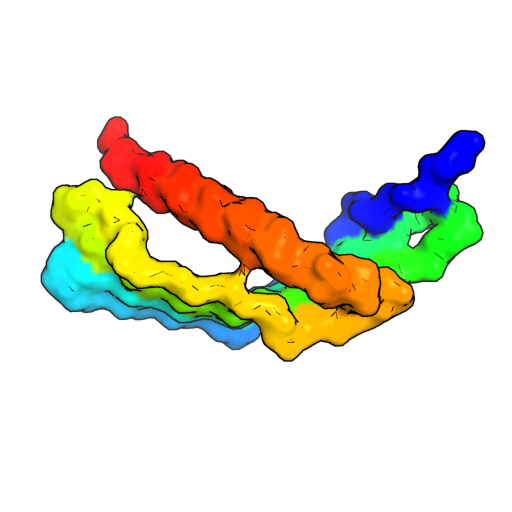0.150 -6.402 -11.661 1.00 86.81 80 GLY A C 1
ATOM 582 O O . GLY A 1 80 ? 9.433 -6.610 -10.684 1.00 86.81 80 GLY A O 1
ATOM 583 N N . ASP A 1 81 ? 10.918 -7.355 -12.198 1.00 88.69 81 ASP A N 1
ATOM 584 C CA . ASP A 1 81 ? 10.944 -8.738 -11.697 1.00 88.69 81 ASP A CA 1
ATOM 585 C C . ASP A 1 81 ? 11.620 -8.853 -10.326 1.00 88.69 81 ASP A C 1
ATOM 587 O O . ASP A 1 81 ? 11.183 -9.636 -9.485 1.00 88.69 81 ASP A O 1
ATOM 591 N N . ILE A 1 82 ? 12.638 -8.025 -10.064 1.00 86.62 82 ILE A N 1
ATOM 592 C CA . ILE A 1 82 ? 13.285 -7.949 -8.745 1.00 86.62 82 ILE A CA 1
ATOM 593 C C . ILE A 1 82 ? 12.277 -7.437 -7.717 1.00 86.62 82 ILE A C 1
ATOM 595 O O . ILE A 1 82 ? 12.145 -8.003 -6.638 1.00 86.62 82 ILE A O 1
ATOM 599 N N . VAL A 1 83 ? 11.531 -6.388 -8.069 1.00 86.06 83 VAL A N 1
ATOM 600 C CA . VAL A 1 83 ? 10.500 -5.817 -7.193 1.00 86.06 83 VAL A CA 1
ATOM 601 C C . VAL A 1 83 ? 9.371 -6.811 -6.943 1.00 86.06 83 VAL A C 1
ATOM 603 O O . VAL A 1 83 ? 8.918 -6.934 -5.810 1.00 86.06 83 VAL A O 1
ATOM 606 N N . LYS A 1 84 ? 8.964 -7.570 -7.965 1.00 89.44 84 LYS A N 1
ATOM 607 C CA . LYS A 1 84 ? 7.983 -8.649 -7.817 1.00 89.44 84 LYS A CA 1
ATOM 608 C C . LYS A 1 84 ? 8.482 -9.750 -6.876 1.00 89.44 84 LYS A C 1
ATOM 610 O O . LYS A 1 84 ? 7.722 -10.234 -6.048 1.00 89.44 84 LYS A O 1
ATOM 615 N N . GLY A 1 85 ? 9.762 -10.113 -6.957 1.00 89.12 85 GLY A N 1
ATOM 616 C CA . GLY A 1 85 ? 10.376 -11.081 -6.044 1.00 89.12 85 GLY A CA 1
ATOM 617 C C . GLY A 1 85 ? 10.413 -10.634 -4.576 1.00 89.12 85 GLY A C 1
ATOM 618 O O . GLY A 1 85 ? 10.523 -11.483 -3.701 1.00 89.12 85 GLY A O 1
ATOM 619 N N . LEU A 1 86 ? 10.290 -9.328 -4.311 1.00 89.06 86 LEU A N 1
ATOM 620 C CA . LEU A 1 86 ? 10.284 -8.716 -2.975 1.00 89.06 86 LEU A CA 1
ATOM 621 C C . LEU A 1 86 ? 8.878 -8.296 -2.515 1.00 89.06 86 LEU A C 1
ATOM 623 O O . LEU A 1 86 ? 8.730 -7.485 -1.597 1.00 89.06 86 LEU A O 1
ATOM 627 N N . GLU A 1 87 ? 7.830 -8.787 -3.179 1.00 90.19 87 GLU A N 1
ATOM 628 C CA . GLU A 1 87 ? 6.445 -8.382 -2.929 1.00 90.19 87 GLU A CA 1
ATOM 629 C C . GLU A 1 87 ? 6.042 -8.534 -1.454 1.00 90.19 87 GLU A C 1
ATOM 631 O O . GLU A 1 87 ? 5.407 -7.637 -0.891 1.00 90.19 87 GLU A O 1
AT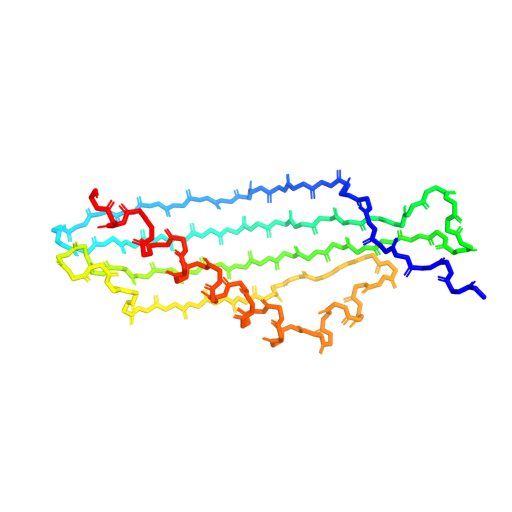OM 636 N N . THR A 1 88 ? 6.458 -9.624 -0.806 1.00 91.19 88 THR A N 1
ATOM 637 C CA . THR A 1 88 ? 6.150 -9.896 0.604 1.00 91.19 88 THR A CA 1
ATOM 638 C C . THR A 1 88 ? 6.798 -8.865 1.528 1.00 91.19 88 THR A C 1
ATOM 640 O O . THR A 1 88 ? 6.142 -8.314 2.416 1.00 91.19 88 THR A O 1
ATOM 643 N N . GLU A 1 89 ? 8.077 -8.560 1.321 1.00 90.75 89 GLU A N 1
ATOM 644 C CA . GLU A 1 89 ? 8.829 -7.587 2.109 1.00 90.75 89 GLU A CA 1
ATOM 645 C C . GLU A 1 89 ? 8.275 -6.173 1.931 1.00 90.75 89 GLU A C 1
ATOM 647 O O . GLU A 1 89 ? 8.123 -5.442 2.915 1.00 90.75 89 GLU A O 1
ATOM 652 N N . ILE A 1 90 ? 7.936 -5.803 0.693 1.00 87.88 90 ILE A N 1
ATOM 653 C CA . ILE A 1 90 ? 7.343 -4.505 0.357 1.00 87.88 90 ILE A CA 1
ATOM 654 C C . ILE A 1 90 ? 5.972 -4.371 1.017 1.00 87.88 90 ILE A C 1
ATOM 656 O O . ILE A 1 90 ? 5.725 -3.389 1.719 1.00 87.88 90 ILE A O 1
ATOM 660 N N . SER A 1 91 ? 5.102 -5.370 0.861 1.00 90.62 91 SER A N 1
ATOM 661 C CA . SER A 1 91 ? 3.761 -5.366 1.455 1.00 90.62 91 SER A CA 1
ATOM 662 C C . SER A 1 91 ? 3.832 -5.309 2.982 1.00 90.62 91 SER A C 1
ATOM 664 O O . SER A 1 91 ? 3.130 -4.519 3.615 1.00 90.62 91 SER A O 1
ATOM 666 N N . GLY A 1 92 ? 4.760 -6.055 3.591 1.00 91.94 92 GLY A N 1
ATOM 667 C CA . GLY A 1 92 ? 5.015 -5.997 5.029 1.00 91.94 92 GLY A CA 1
ATOM 668 C C . GLY A 1 92 ? 5.530 -4.632 5.502 1.00 91.94 92 GLY A C 1
ATOM 669 O O . GLY A 1 92 ? 5.110 -4.142 6.552 1.00 91.94 92 GLY A O 1
ATOM 670 N N . ALA A 1 93 ? 6.422 -3.988 4.745 1.00 91.38 93 ALA A N 1
ATOM 671 C CA . ALA A 1 93 ? 6.917 -2.649 5.064 1.00 91.38 93 ALA A CA 1
ATOM 672 C C . ALA A 1 93 ? 5.820 -1.580 4.939 1.00 91.38 93 ALA A C 1
ATOM 674 O O . ALA A 1 93 ? 5.698 -0.728 5.823 1.00 91.38 93 ALA A O 1
ATOM 675 N N . LEU A 1 94 ? 4.994 -1.654 3.890 1.00 89.75 94 LEU A N 1
ATOM 676 C CA . LEU A 1 94 ? 3.838 -0.777 3.701 1.00 89.75 94 LEU A CA 1
ATOM 677 C C . LEU A 1 94 ? 2.841 -0.932 4.848 1.00 89.75 94 LEU A C 1
ATOM 679 O O . LEU A 1 94 ? 2.436 0.073 5.428 1.00 89.75 94 LEU A O 1
ATOM 683 N N . ARG A 1 95 ? 2.524 -2.170 5.245 1.00 91.50 95 ARG A N 1
ATOM 684 C CA . ARG A 1 95 ? 1.635 -2.443 6.381 1.00 91.50 95 ARG A CA 1
ATOM 685 C C . ARG A 1 95 ? 2.137 -1.787 7.665 1.00 91.50 95 ARG A C 1
ATOM 687 O O . ARG A 1 95 ? 1.398 -1.034 8.288 1.00 91.50 95 ARG A O 1
ATOM 694 N N . ARG A 1 96 ? 3.408 -2.001 8.023 1.00 92.69 96 ARG A N 1
ATOM 695 C CA . ARG A 1 96 ? 4.012 -1.383 9.221 1.00 92.69 96 ARG A CA 1
ATOM 696 C C . ARG A 1 96 ? 4.012 0.145 9.153 1.00 92.69 96 ARG A C 1
ATOM 698 O O . ARG A 1 96 ? 3.825 0.810 10.168 1.00 92.69 96 ARG A O 1
ATOM 705 N N . SER A 1 97 ? 4.240 0.712 7.967 1.00 90.75 97 SER A N 1
ATOM 706 C CA . SER A 1 97 ? 4.176 2.162 7.760 1.00 90.75 97 SER A CA 1
ATOM 707 C C . SER A 1 97 ? 2.759 2.696 7.980 1.00 90.75 97 SER A C 1
ATOM 709 O O . SER A 1 97 ? 2.588 3.713 8.651 1.00 90.75 97 SER A O 1
ATOM 711 N N . LEU A 1 98 ? 1.741 2.003 7.465 1.00 89.50 98 LEU A N 1
ATOM 712 C CA . LEU A 1 98 ? 0.336 2.366 7.655 1.00 89.50 98 LEU A CA 1
ATOM 713 C C . LEU A 1 98 ? -0.069 2.272 9.127 1.00 89.50 98 LEU A C 1
ATOM 715 O O . LEU A 1 98 ? -0.596 3.245 9.654 1.00 89.50 98 LEU A O 1
ATOM 719 N N . GLU A 1 99 ? 0.277 1.181 9.815 1.00 89.50 99 GLU A N 1
ATOM 720 C CA . GLU A 1 99 ? 0.049 1.016 11.260 1.00 89.50 99 GLU A CA 1
ATOM 721 C C . GLU A 1 99 ? 0.661 2.172 12.062 1.00 89.50 99 GLU A C 1
ATOM 723 O O . GLU A 1 99 ? -0.007 2.793 12.888 1.00 89.50 99 GLU A O 1
ATOM 728 N N . LYS A 1 100 ? 1.921 2.516 11.773 1.00 90.75 100 LYS A N 1
ATOM 729 C CA . LYS A 1 100 ? 2.628 3.607 12.452 1.00 90.75 100 LYS A CA 1
ATOM 730 C C . LYS A 1 100 ? 1.993 4.973 12.190 1.00 90.75 100 LYS A C 1
ATOM 732 O O . LYS A 1 100 ? 1.929 5.794 13.100 1.00 90.75 100 LYS A O 1
ATOM 737 N N . ASN A 1 101 ? 1.590 5.259 10.953 1.00 89.25 101 ASN A N 1
ATOM 738 C CA . ASN A 1 101 ? 0.989 6.551 10.620 1.00 89.25 101 ASN A CA 1
ATOM 739 C C . ASN A 1 101 ? -0.440 6.665 11.153 1.00 89.25 101 ASN A C 1
ATOM 741 O O . ASN A 1 101 ? -0.814 7.734 11.618 1.00 89.25 101 ASN A O 1
ATOM 745 N N . LEU A 1 102 ? -1.203 5.572 11.155 1.00 87.00 102 LEU A N 1
ATOM 746 C CA . LEU A 1 102 ? -2.524 5.536 11.769 1.00 87.00 102 LEU A CA 1
ATOM 747 C C . LEU A 1 102 ? -2.446 5.824 13.271 1.00 87.00 102 LEU A C 1
ATOM 749 O O . LEU A 1 102 ? -3.195 6.661 13.762 1.00 87.00 102 LEU A O 1
ATOM 753 N N . ALA A 1 103 ? -1.495 5.201 13.976 1.00 86.56 103 ALA A N 1
ATOM 754 C CA . ALA A 1 103 ? -1.269 5.471 15.393 1.00 86.56 103 ALA A CA 1
ATOM 755 C C . ALA A 1 103 ? -1.044 6.970 15.655 1.00 86.56 103 ALA A C 1
ATOM 757 O O . ALA A 1 103 ? -1.703 7.537 16.517 1.00 86.56 103 ALA A O 1
ATOM 758 N N . LYS A 1 104 ? -0.215 7.636 14.838 1.00 87.50 104 LYS A N 1
ATOM 759 C CA . LYS A 1 104 ? 0.029 9.086 14.940 1.00 87.50 104 LYS A CA 1
ATOM 760 C C . LYS A 1 104 ? -1.202 9.950 14.690 1.00 87.50 104 LYS A C 1
ATOM 762 O O . LYS A 1 104 ? -1.333 10.997 15.302 1.00 87.50 104 LYS A O 1
ATOM 767 N N . LEU A 1 105 ? -2.079 9.559 13.764 1.00 82.56 105 LEU A N 1
ATOM 768 C CA . LEU A 1 105 ? -3.315 10.308 13.496 1.00 82.56 105 LEU A CA 1
ATOM 769 C C . LEU A 1 105 ? -4.308 10.222 14.662 1.00 82.56 105 LEU A C 1
ATOM 771 O O . LEU A 1 105 ? -5.188 11.067 14.784 1.00 82.56 105 LEU A O 1
ATOM 775 N N . CYS A 1 106 ? -4.161 9.197 15.495 1.00 82.00 106 CYS A N 1
ATOM 776 C CA . CYS A 1 106 ? -4.966 8.962 16.683 1.00 82.00 106 CYS A CA 1
ATOM 777 C C . CYS A 1 106 ? -4.312 9.444 17.983 1.00 82.00 106 CYS A C 1
ATOM 779 O O . CYS A 1 106 ? -4.954 9.431 19.036 1.00 82.00 106 CYS A O 1
ATOM 781 N N . GLU A 1 107 ? -3.049 9.862 17.926 1.00 79.06 107 GLU A N 1
ATOM 782 C CA . GLU A 1 107 ? -2.404 10.599 19.006 1.00 79.06 107 GLU A CA 1
ATOM 783 C C . GLU A 1 107 ? -3.046 11.997 19.073 1.00 79.06 107 GLU A C 1
ATOM 785 O O . GLU A 1 107 ? -3.145 12.696 18.065 1.00 79.06 107 GLU A O 1
ATOM 790 N N . LYS A 1 108 ? -3.557 12.363 20.254 1.00 58.22 108 LYS A N 1
ATOM 791 C CA . LYS A 1 108 ? -4.137 13.687 20.528 1.00 58.22 108 LYS A CA 1
ATOM 792 C C . LYS A 1 108 ? -3.064 14.743 20.747 1.00 58.22 108 LYS A C 1
ATOM 794 O O . LYS A 1 108 ? -2.066 14.415 21.426 1.00 58.22 108 LYS A O 1
#

Secondary structure (DSSP, 8-state):
-----EEEEEEEEEEEEEEEEETTEEEEEEEEEEEEEE-TT-SS--EEEEEEEEEEEEETTTTEEEEEEEEEEEEESTTHHHHHHTHHHHHHHHHHHHHHHHHHHH--